Protein AF-A0A956WKE5-F1 (afdb_monomer_lite)

Sequence (97 aa):
METRPRRCVACSHMNPPTAEFCAECGEFLDRVTPSGLARARQTQFTLPDYLLAAREREREERRRQLAYQTGQGIGVLITGALMCGLALWFGGGSQLG

Radius of gyration: 38.01 Å; chains: 1; bounding box: 85×32×86 Å

Foldseek 3Di:
DPQDWAADPPPRDTHGPPDQADPPPRHGRPPPDPPDDDDDPPPVPPPVPVVVVVVVVVVVVVVVVVVVVVVVVVVVVVVVVVVVVVCCVPVVVPPPD

Structure (mmCIF, N/CA/C/O backbone):
data_AF-A0A956WKE5-F1
#
_entry.id   AF-A0A956WKE5-F1
#
loop_
_atom_site.group_PDB
_atom_site.id
_atom_site.type_symbol
_atom_site.label_atom_id
_atom_site.label_alt_id
_atom_site.label_comp_id
_atom_site.label_asym_id
_atom_site.label_entity_id
_atom_site.label_seq_id
_atom_site.pdbx_PDB_ins_code
_atom_site.Cartn_x
_atom_site.Cartn_y
_atom_site.Cartn_z
_atom_site.occupancy
_atom_site.B_iso_or_equiv
_atom_site.auth_seq_id
_atom_site.auth_comp_id
_atom_site.auth_asym_id
_atom_site.auth_atom_id
_atom_site.pdbx_PDB_model_num
ATOM 1 N N . MET A 1 1 ? -30.281 -1.640 35.177 1.00 52.16 1 MET A N 1
ATOM 2 C CA . MET A 1 1 ? -28.837 -1.912 35.328 1.00 52.16 1 MET A CA 1
ATOM 3 C C . MET A 1 1 ? -28.684 -3.418 35.376 1.00 52.16 1 MET A C 1
ATOM 5 O O . MET A 1 1 ? -29.284 -4.029 36.252 1.00 52.16 1 MET A O 1
ATOM 9 N N . GLU A 1 2 ? -27.983 -4.015 34.414 1.00 58.19 2 GLU A N 1
ATOM 10 C CA . GLU A 1 2 ? -27.690 -5.452 34.406 1.00 58.19 2 GLU A CA 1
ATOM 11 C C . GLU A 1 2 ? -26.800 -5.772 35.620 1.00 58.19 2 GLU A C 1
ATOM 13 O O . GLU A 1 2 ? -25.637 -5.385 35.669 1.00 58.19 2 GLU A O 1
ATOM 18 N N . THR A 1 3 ? -27.349 -6.417 36.647 1.00 74.00 3 THR A N 1
ATOM 19 C CA . THR A 1 3 ? -26.626 -6.745 37.893 1.00 74.00 3 THR A CA 1
ATOM 20 C C . THR A 1 3 ? -26.086 -8.174 37.908 1.00 74.00 3 THR A C 1
ATOM 22 O O . THR A 1 3 ? -25.559 -8.631 38.922 1.00 74.00 3 THR A O 1
ATOM 25 N N . ARG A 1 4 ? -26.220 -8.915 36.802 1.00 79.44 4 ARG A N 1
ATOM 26 C CA . ARG A 1 4 ? -25.887 -10.340 36.769 1.00 79.44 4 ARG A CA 1
ATOM 27 C C . ARG A 1 4 ? -24.386 -10.558 36.518 1.00 79.44 4 ARG A C 1
ATOM 29 O O . ARG A 1 4 ? -23.866 -10.026 35.538 1.00 79.44 4 ARG A O 1
ATOM 36 N N . PRO A 1 5 ? -23.691 -11.361 37.346 1.00 83.00 5 PRO A N 1
ATOM 37 C CA . PRO A 1 5 ? -22.283 -11.685 37.127 1.00 83.00 5 PRO A CA 1
ATOM 38 C C . PRO A 1 5 ? -22.082 -12.419 35.796 1.00 83.00 5 PRO A C 1
ATOM 40 O O . PRO A 1 5 ? -22.929 -13.214 35.373 1.00 83.00 5 PRO A O 1
ATOM 43 N N . ARG A 1 6 ? -20.948 -12.156 35.142 1.00 86.56 6 ARG A N 1
ATOM 44 C CA . ARG A 1 6 ? -20.601 -12.700 33.824 1.00 86.56 6 ARG A CA 1
ATOM 45 C C . ARG A 1 6 ? -19.577 -13.815 33.965 1.00 86.56 6 ARG A C 1
ATOM 47 O O . ARG A 1 6 ? -18.515 -13.628 34.552 1.00 86.56 6 ARG A O 1
ATOM 54 N N . ARG A 1 7 ? -19.874 -14.983 33.399 1.00 90.69 7 ARG A N 1
ATOM 55 C CA . ARG A 1 7 ? -18.947 -16.120 33.398 1.00 90.69 7 ARG A CA 1
ATOM 56 C C . ARG A 1 7 ? -18.038 -16.053 32.175 1.00 90.69 7 ARG A C 1
ATOM 58 O O . ARG A 1 7 ? -18.528 -15.965 31.054 1.00 90.69 7 ARG A O 1
ATOM 65 N N . CYS A 1 8 ? -16.729 -16.134 32.384 1.00 91.12 8 CYS A N 1
ATOM 66 C CA . CYS A 1 8 ? -15.765 -16.214 31.295 1.00 91.12 8 CYS A CA 1
ATOM 67 C C . CYS A 1 8 ? -15.935 -17.528 30.523 1.00 91.12 8 CYS A C 1
ATOM 69 O O . CYS A 1 8 ? -15.928 -18.603 31.118 1.00 91.12 8 CYS A O 1
ATOM 71 N N . VAL A 1 9 ? -16.034 -17.462 29.197 1.00 88.38 9 VAL A N 1
ATOM 72 C CA . VAL A 1 9 ? -16.128 -18.660 28.344 1.00 88.38 9 VAL A CA 1
ATOM 73 C C . VAL A 1 9 ? -14.804 -19.418 28.208 1.00 88.38 9 VAL A C 1
ATOM 75 O O . VAL A 1 9 ? -14.825 -20.604 27.903 1.00 88.38 9 VAL A O 1
ATOM 78 N N . ALA A 1 10 ? -13.663 -18.764 28.452 1.00 89.50 10 ALA A N 1
ATOM 79 C CA . ALA A 1 10 ? -12.339 -19.368 28.290 1.00 89.50 10 ALA A CA 1
ATOM 80 C C . ALA A 1 10 ? -11.855 -20.113 29.544 1.00 89.50 10 ALA A C 1
ATOM 82 O O . ALA A 1 10 ? -11.430 -21.258 29.442 1.00 89.50 10 ALA A O 1
ATOM 83 N N . CYS A 1 11 ? -11.925 -19.488 30.727 1.00 92.31 11 CYS A N 1
ATOM 84 C CA . CYS A 1 11 ? -11.441 -20.086 31.983 1.00 92.31 11 CYS A CA 1
ATOM 85 C C . CYS A 1 11 ? -12.548 -20.380 33.004 1.00 92.31 11 CYS A C 1
ATOM 87 O O . CYS A 1 11 ? -12.273 -20.908 34.076 1.00 92.31 11 CYS A O 1
ATOM 89 N N . SER A 1 12 ? -13.807 -20.055 32.696 1.00 91.62 12 SER A N 1
ATOM 90 C CA . SER A 1 12 ? -14.971 -20.264 33.566 1.00 91.62 12 SER A CA 1
ATOM 91 C C . SER A 1 12 ? -15.064 -19.402 34.836 1.00 91.62 12 SER A C 1
ATOM 93 O O . SER A 1 12 ? -16.032 -19.563 35.583 1.00 91.62 12 SER A O 1
ATOM 95 N N . HIS A 1 13 ? -14.152 -18.439 35.026 1.00 93.44 13 HIS A N 1
ATOM 96 C CA . HIS A 1 13 ? -14.167 -17.473 36.130 1.00 93.44 13 HIS A CA 1
ATOM 97 C C . HIS A 1 13 ? -15.429 -16.596 36.151 1.00 93.44 13 HIS A C 1
ATOM 99 O O . HIS A 1 13 ? -15.939 -16.187 35.103 1.00 93.44 13 HIS A O 1
ATOM 105 N N . MET A 1 14 ? -15.908 -16.263 37.350 1.00 93.44 14 MET A N 1
ATOM 106 C CA . MET A 1 14 ? -17.054 -15.377 37.577 1.00 93.44 14 MET A CA 1
ATOM 107 C C . MET A 1 14 ? -16.579 -13.931 37.730 1.00 93.44 14 MET A C 1
ATOM 109 O O . MET A 1 14 ? -15.959 -13.581 38.725 1.00 93.44 14 MET A O 1
ATOM 113 N N . ASN A 1 15 ? -16.896 -13.084 36.756 1.00 92.56 15 ASN A N 1
ATOM 114 C CA . ASN A 1 15 ? -16.521 -11.675 36.737 1.00 92.56 15 ASN A CA 1
ATO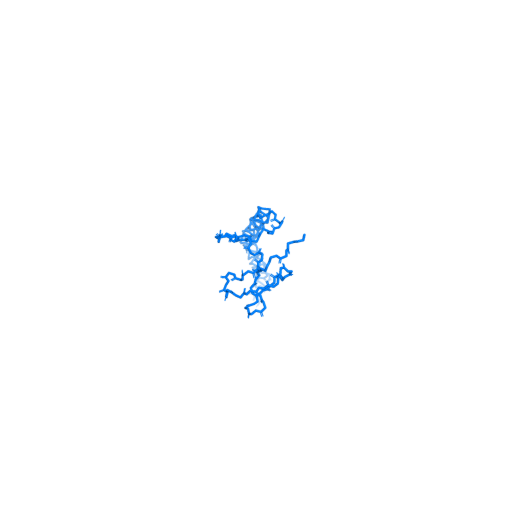M 115 C C . ASN A 1 15 ? -17.713 -10.777 37.120 1.00 92.56 15 ASN A C 1
ATOM 117 O O . ASN A 1 15 ? -18.873 -11.150 36.890 1.00 92.56 15 ASN A O 1
ATOM 121 N N . PRO A 1 16 ? -17.459 -9.584 37.690 1.00 90.31 16 PRO A N 1
ATOM 122 C CA . PRO A 1 16 ? -18.515 -8.619 37.975 1.00 90.31 16 PRO A CA 1
ATOM 123 C C . PRO A 1 16 ? -19.220 -8.169 36.681 1.00 90.31 16 PRO A C 1
ATOM 125 O O . PRO A 1 16 ? -18.630 -8.236 35.601 1.00 90.31 16 PRO A O 1
ATOM 128 N N . PRO A 1 17 ? -20.477 -7.693 36.761 1.00 86.56 17 PRO A N 1
ATOM 129 C CA . PRO A 1 17 ? -21.273 -7.325 35.584 1.00 86.56 17 PRO A CA 1
ATOM 130 C C . PRO A 1 17 ? -20.641 -6.216 34.729 1.00 86.56 17 PRO A C 1
ATOM 132 O O . PRO A 1 17 ? -20.910 -6.142 33.536 1.00 86.56 17 PRO A O 1
ATOM 135 N N . THR A 1 18 ? -19.801 -5.371 3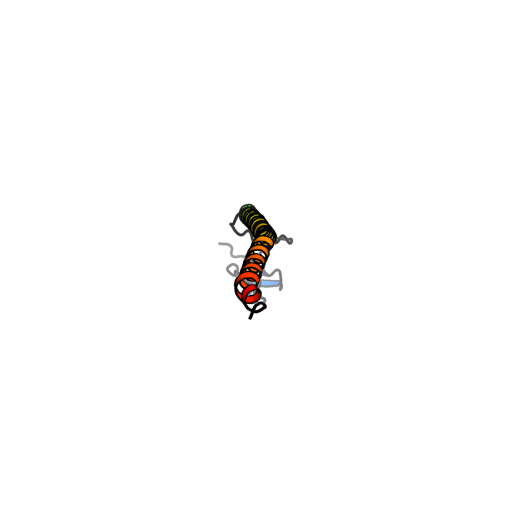5.333 1.00 86.62 18 THR A N 1
ATOM 136 C CA . THR A 1 18 ? -19.115 -4.246 34.681 1.00 86.62 18 THR A CA 1
ATOM 137 C C . THR A 1 18 ? -17.745 -4.607 34.108 1.00 86.62 18 THR A C 1
ATOM 139 O O . THR A 1 18 ? -17.080 -3.736 33.557 1.00 86.62 18 THR A O 1
ATOM 142 N N . ALA A 1 19 ? -17.275 -5.847 34.270 1.00 88.06 19 ALA A N 1
ATOM 143 C CA . ALA A 1 19 ? -15.987 -6.254 33.726 1.00 88.06 19 ALA A CA 1
ATOM 144 C C . ALA A 1 19 ? -16.067 -6.433 32.204 1.00 88.06 19 ALA A C 1
ATOM 146 O O . ALA A 1 19 ? -16.897 -7.191 31.697 1.00 88.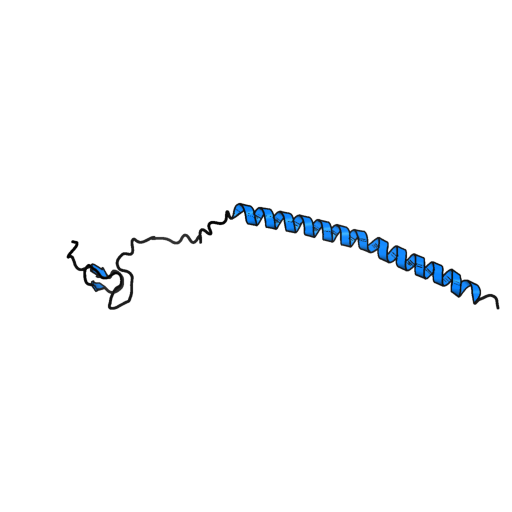06 19 ALA A O 1
ATOM 147 N N . GLU A 1 20 ? -15.152 -5.777 31.495 1.00 88.25 20 GLU A N 1
ATOM 148 C CA . GLU A 1 20 ? -14.936 -5.962 30.055 1.00 88.25 20 GLU A CA 1
ATOM 149 C C . GLU A 1 20 ? -14.017 -7.168 29.778 1.00 88.25 20 GLU A C 1
ATOM 151 O O . GLU A 1 20 ? -14.201 -7.902 28.806 1.00 88.25 20 GLU A O 1
ATOM 156 N N . PHE A 1 21 ? -13.069 -7.428 30.686 1.00 91.69 21 PHE A N 1
ATOM 157 C CA . PHE A 1 21 ? -12.070 -8.495 30.595 1.00 91.69 21 PHE A CA 1
ATOM 158 C C . PHE A 1 21 ? -12.138 -9.420 31.809 1.00 91.69 21 PHE A C 1
ATOM 160 O O . PHE A 1 21 ? -12.500 -9.006 32.911 1.00 91.69 21 PHE A O 1
ATOM 167 N N . CYS A 1 22 ? -11.753 -10.679 31.622 1.00 93.38 22 CYS A N 1
ATOM 168 C CA . CYS A 1 22 ? -11.669 -11.640 32.709 1.00 93.38 22 CYS A CA 1
ATOM 169 C C . CYS A 1 22 ? -10.471 -11.348 33.625 1.00 93.38 22 CYS A C 1
ATOM 171 O O . CYS A 1 22 ? -9.336 -11.326 33.154 1.00 93.38 22 CYS A O 1
ATOM 173 N N . ALA A 1 23 ? -10.700 -11.232 34.935 1.00 92.56 23 ALA A N 1
ATOM 174 C CA . ALA A 1 23 ? -9.647 -10.958 35.921 1.00 92.56 23 ALA A CA 1
ATOM 175 C C . ALA A 1 23 ? -8.584 -12.070 36.025 1.00 92.56 23 ALA A C 1
ATOM 177 O O . ALA A 1 23 ? -7.453 -11.806 36.418 1.00 92.56 23 ALA A O 1
ATOM 178 N N . GLU A 1 24 ? -8.945 -13.308 35.673 1.00 93.94 24 GLU A N 1
ATOM 179 C CA . GLU A 1 24 ? -8.048 -14.464 35.779 1.00 93.94 24 GLU A CA 1
ATOM 180 C C . GLU A 1 24 ? -7.244 -14.745 34.496 1.00 93.94 24 GLU A C 1
ATOM 182 O O . GLU A 1 24 ? -6.038 -14.954 34.564 1.00 93.94 24 GLU A O 1
ATOM 187 N N . CYS A 1 25 ? -7.881 -14.738 33.317 1.00 92.62 25 CYS A N 1
ATOM 188 C CA . CYS A 1 25 ? -7.219 -15.086 32.050 1.00 92.62 25 CYS A CA 1
ATOM 189 C C . CYS A 1 25 ? -7.030 -13.914 31.072 1.00 92.62 25 CYS A C 1
ATOM 191 O O . CYS A 1 25 ? -6.409 -14.097 30.028 1.00 92.62 25 CYS A O 1
ATOM 193 N N . GLY A 1 26 ? -7.584 -12.732 31.364 1.00 90.38 26 GLY A N 1
ATOM 194 C CA . GLY A 1 26 ? -7.508 -11.547 30.500 1.00 90.38 26 GLY A CA 1
ATOM 195 C C . GLY A 1 26 ? -8.418 -11.572 29.265 1.00 90.38 26 GLY A C 1
ATOM 196 O O . GLY A 1 26 ? -8.387 -10.636 28.472 1.00 90.38 26 GLY A O 1
ATOM 197 N N . GLU A 1 27 ? -9.235 -12.614 29.080 1.00 90.12 27 GLU A N 1
ATOM 198 C CA . GLU A 1 27 ? -10.084 -12.757 27.893 1.00 90.12 27 GLU A CA 1
ATOM 199 C C . GLU A 1 27 ? -11.291 -11.804 27.909 1.00 90.12 27 GLU A C 1
ATOM 201 O O . GLU A 1 27 ? -11.900 -11.580 28.958 1.00 90.12 27 GLU A O 1
ATOM 206 N N . PHE A 1 28 ? -11.669 -11.273 26.745 1.00 90.00 28 PHE A N 1
ATOM 207 C CA . PHE A 1 28 ? -12.777 -10.321 26.617 1.00 90.00 28 PHE A CA 1
ATOM 208 C C . PHE A 1 28 ? -14.137 -11.014 26.808 1.00 90.00 28 PHE A C 1
ATOM 210 O O . PHE A 1 28 ? -14.435 -12.013 26.146 1.00 90.00 28 PHE A O 1
ATOM 217 N N . LEU A 1 29 ? -14.967 -10.494 27.717 1.00 86.50 29 LEU A N 1
ATOM 218 C CA . LEU A 1 29 ? -16.229 -11.124 28.129 1.00 86.50 29 LEU A CA 1
ATOM 219 C C . LEU A 1 29 ? -17.383 -10.861 27.150 1.00 86.50 29 LEU A C 1
ATOM 221 O O . LEU A 1 29 ? -18.275 -11.697 27.035 1.00 86.50 29 LEU A O 1
ATOM 225 N N . ASP A 1 30 ? -17.332 -9.757 26.399 1.00 77.19 30 ASP A N 1
ATOM 226 C CA . ASP A 1 30 ? -18.335 -9.372 25.393 1.00 77.19 30 ASP A CA 1
ATOM 227 C C . ASP A 1 30 ? -17.991 -9.878 23.981 1.00 77.19 30 ASP A C 1
ATOM 229 O O . ASP A 1 30 ? -18.366 -9.274 22.974 1.00 77.19 30 ASP A O 1
ATOM 233 N N . ARG A 1 31 ? -17.274 -11.007 23.868 1.00 61.81 31 ARG A N 1
ATOM 234 C CA . ARG A 1 31 ? -17.073 -11.671 22.573 1.00 61.81 31 ARG A CA 1
ATOM 235 C C . ARG A 1 31 ? -18.409 -12.201 22.042 1.00 61.81 31 ARG A C 1
ATOM 237 O O . ARG A 1 31 ? -18.722 -13.383 22.167 1.00 61.81 31 ARG A O 1
ATOM 244 N N . VAL A 1 32 ? -19.155 -11.341 21.349 1.00 54.56 32 VAL A N 1
ATOM 245 C CA . VAL A 1 32 ? -19.933 -11.764 20.183 1.00 54.56 32 VAL A CA 1
ATOM 246 C C . VAL A 1 32 ? -18.914 -12.407 19.259 1.00 54.56 32 VAL A C 1
ATOM 248 O O . VAL A 1 32 ? -17.962 -11.767 18.828 1.00 54.56 32 VAL A O 1
ATOM 251 N N . THR A 1 33 ? -19.033 -13.706 19.054 1.00 47.44 33 THR A N 1
ATOM 252 C CA . THR A 1 33 ? -18.127 -14.482 18.218 1.00 47.44 33 THR A CA 1
ATOM 253 C C . THR A 1 33 ? -18.300 -14.027 16.767 1.00 47.44 33 THR A C 1
ATOM 255 O O . THR A 1 33 ? -19.344 -14.317 16.187 1.00 47.44 33 THR A O 1
ATOM 258 N N . PRO A 1 34 ? -17.306 -13.420 16.089 1.00 49.66 34 PRO A N 1
ATOM 259 C CA . PRO A 1 34 ? -17.149 -13.694 14.674 1.00 49.66 34 PRO A CA 1
ATOM 260 C C . PRO A 1 34 ? -16.536 -15.093 14.590 1.00 49.66 34 PRO A C 1
ATOM 262 O O . PRO A 1 34 ? -15.321 -15.281 14.531 1.00 49.66 34 PRO A O 1
ATOM 265 N N . SER A 1 35 ? -17.395 -16.105 14.689 1.00 51.62 35 SER A N 1
ATOM 266 C CA . SER A 1 35 ? -17.029 -17.466 14.329 1.00 51.62 35 SER A CA 1
ATOM 267 C C . SER A 1 35 ? -16.635 -17.478 12.854 1.00 51.62 35 SER A C 1
ATOM 269 O O . SER A 1 35 ? -17.462 -17.189 11.993 1.00 51.62 35 SER A O 1
ATOM 271 N N . GLY A 1 36 ? -15.390 -17.851 12.576 1.00 51.66 36 GLY A N 1
ATOM 272 C CA . GLY A 1 36 ? -14.950 -18.210 11.233 1.00 51.66 36 GLY A CA 1
ATOM 273 C C . GLY A 1 36 ? -14.150 -17.121 10.530 1.00 51.66 36 GLY A C 1
ATOM 274 O O . GLY A 1 36 ? -14.687 -16.176 9.971 1.00 51.66 36 GLY A O 1
ATOM 275 N N . LEU A 1 37 ? -12.834 -17.312 10.543 1.00 61.34 37 LEU A N 1
ATOM 276 C CA . LEU A 1 37 ? -11.908 -17.026 9.446 1.00 61.34 37 LEU A CA 1
ATOM 277 C C . LEU A 1 37 ? -12.532 -16.380 8.187 1.00 61.34 37 LEU A C 1
ATOM 279 O O . LEU A 1 37 ? -12.903 -17.071 7.245 1.00 61.34 37 LEU A O 1
ATOM 283 N N . ALA A 1 38 ? -12.504 -15.051 8.115 1.00 47.34 38 ALA A N 1
ATOM 284 C CA . ALA A 1 38 ? -12.342 -14.342 6.849 1.00 47.34 38 ALA A CA 1
ATOM 285 C C . ALA A 1 38 ? -11.556 -13.054 7.088 1.00 47.34 38 ALA A C 1
ATOM 287 O O . ALA A 1 38 ? -12.067 -11.983 7.407 1.00 47.34 38 ALA A O 1
ATOM 288 N N . ARG A 1 39 ? -10.245 -13.209 6.934 1.00 59.25 39 ARG A N 1
ATOM 289 C CA . ARG A 1 39 ? -9.286 -12.136 6.752 1.00 59.25 39 ARG A CA 1
ATOM 290 C C . ARG A 1 39 ? -9.670 -11.310 5.526 1.00 59.25 39 ARG A C 1
ATOM 292 O O . ARG A 1 39 ? -9.492 -11.762 4.404 1.00 59.25 39 ARG A O 1
ATOM 299 N N . ALA A 1 40 ? -10.044 -10.063 5.741 1.00 50.19 40 ALA A N 1
ATOM 300 C CA . ALA A 1 40 ? -9.639 -8.982 4.862 1.00 50.19 40 ALA A CA 1
ATOM 301 C C . ALA A 1 40 ? -9.523 -7.744 5.735 1.00 50.19 40 ALA A C 1
ATOM 303 O O . ALA A 1 40 ? -10.506 -7.242 6.271 1.00 50.19 40 ALA A O 1
ATOM 304 N N . ARG A 1 41 ? -8.294 -7.260 5.904 1.00 55.25 41 ARG A N 1
ATOM 305 C CA . ARG A 1 41 ? -8.064 -5.878 6.301 1.00 55.25 41 ARG A CA 1
ATOM 306 C C . ARG A 1 41 ? -8.724 -5.052 5.198 1.00 55.25 41 ARG A C 1
ATOM 308 O O . ARG A 1 41 ? -8.128 -4.887 4.140 1.00 55.25 41 ARG A O 1
ATOM 315 N N . GLN A 1 42 ? -9.977 -4.647 5.398 1.00 57.31 42 GLN A N 1
ATOM 316 C CA . GLN A 1 42 ? -10.656 -3.676 4.552 1.00 57.31 42 GLN A CA 1
ATOM 317 C C . GLN A 1 42 ? -9.911 -2.359 4.748 1.00 57.31 42 GLN A C 1
ATOM 319 O O . GLN A 1 42 ? -10.265 -1.523 5.572 1.00 57.31 42 GLN A O 1
ATOM 324 N N . THR A 1 43 ? -8.791 -2.205 4.049 1.00 60.97 43 THR A N 1
ATOM 325 C CA . THR A 1 43 ? -8.238 -0.886 3.811 1.00 60.97 43 THR A CA 1
ATOM 326 C C . THR A 1 43 ? -9.254 -0.185 2.934 1.00 60.97 43 THR A C 1
ATOM 328 O O . THR A 1 43 ? -9.584 -0.666 1.857 1.00 60.97 43 THR A O 1
ATOM 331 N N . GLN A 1 44 ? -9.741 0.946 3.416 1.00 60.06 44 GLN A N 1
ATOM 332 C CA . GLN A 1 44 ? -10.663 1.872 2.761 1.00 60.06 44 GLN A CA 1
ATOM 333 C C . GLN A 1 44 ? -10.167 2.394 1.395 1.00 60.06 44 GLN A C 1
ATOM 335 O O . GLN A 1 44 ? -10.868 3.134 0.715 1.00 60.06 44 GLN A O 1
ATOM 340 N N . PHE A 1 45 ? -8.966 1.995 0.978 1.00 53.44 45 PHE A N 1
ATOM 341 C CA . PHE A 1 45 ? -8.509 2.106 -0.394 1.00 53.44 45 PHE A CA 1
ATOM 342 C C . PHE A 1 45 ? -9.167 1.021 -1.239 1.00 53.44 45 PHE A C 1
ATOM 344 O O . PHE A 1 45 ? -8.966 -0.172 -1.010 1.00 53.44 45 PHE A O 1
ATOM 351 N N . THR A 1 46 ? -9.931 1.454 -2.233 1.00 58.44 46 THR A N 1
ATOM 352 C CA . THR A 1 46 ? -10.403 0.655 -3.358 1.00 58.44 46 THR A CA 1
ATOM 353 C C . THR A 1 46 ? -9.232 -0.141 -3.942 1.00 58.44 46 THR A C 1
ATOM 355 O O . THR A 1 46 ? -8.466 0.329 -4.778 1.00 58.44 46 THR A O 1
ATOM 358 N N . LEU A 1 47 ? -9.108 -1.398 -3.504 1.00 60.22 47 LEU A N 1
ATOM 359 C CA . LEU A 1 47 ? -8.157 -2.381 -4.022 1.00 60.22 47 LEU A CA 1
ATOM 360 C C . LEU A 1 47 ? -8.132 -2.466 -5.570 1.00 60.22 47 LEU A C 1
ATOM 362 O O . LEU A 1 47 ? -7.074 -2.799 -6.103 1.00 60.22 47 LEU A O 1
ATOM 366 N N . PRO A 1 48 ? -9.210 -2.121 -6.317 1.00 72.50 48 PRO A N 1
ATOM 367 C CA . PRO A 1 48 ? -9.138 -2.005 -7.771 1.00 72.50 48 PRO A CA 1
ATOM 368 C C . PRO A 1 48 ? -8.168 -0.926 -8.281 1.00 72.50 48 PRO A C 1
ATOM 370 O O . PRO A 1 48 ? -7.368 -1.215 -9.168 1.00 72.50 48 PRO A O 1
ATOM 373 N N . ASP A 1 49 ? -8.179 0.288 -7.724 1.00 77.44 49 ASP A N 1
ATOM 374 C CA . ASP A 1 49 ? -7.531 1.448 -8.364 1.00 77.44 49 ASP A CA 1
ATOM 375 C C . ASP A 1 49 ? -6.003 1.360 -8.319 1.00 77.44 49 ASP A C 1
ATOM 377 O O . ASP A 1 49 ? -5.316 1.670 -9.294 1.00 77.44 49 ASP A O 1
ATOM 381 N N . TYR A 1 50 ? -5.454 0.852 -7.213 1.00 79.19 50 TYR A N 1
ATOM 382 C CA . TYR A 1 50 ? -4.014 0.618 -7.093 1.00 79.19 50 TYR A CA 1
ATOM 383 C C . TYR A 1 50 ? -3.516 -0.437 -8.092 1.00 79.19 50 TYR A C 1
ATOM 385 O O . TYR A 1 50 ? -2.447 -0.278 -8.683 1.00 79.19 50 TYR A O 1
ATOM 393 N N . LEU A 1 51 ? -4.290 -1.504 -8.310 1.00 83.38 51 LEU A N 1
ATOM 394 C CA . LEU A 1 51 ? -3.921 -2.570 -9.244 1.00 83.38 51 LEU A CA 1
ATOM 395 C C . LEU A 1 51 ? -3.956 -2.086 -10.697 1.00 83.38 51 LEU A C 1
ATOM 397 O O . LEU A 1 51 ? -3.092 -2.474 -11.487 1.00 83.38 51 LEU A O 1
ATOM 401 N N . LEU A 1 52 ? -4.913 -1.218 -11.050 1.00 85.88 52 LEU A N 1
ATOM 402 C CA . LEU A 1 52 ? -4.920 -0.558 -12.356 1.00 85.88 52 LEU A CA 1
ATOM 403 C C . LEU A 1 52 ? -3.686 0.339 -12.528 1.00 85.88 52 LEU A C 1
ATOM 405 O O . LEU A 1 52 ? -2.958 0.173 -13.507 1.00 85.88 52 LEU A O 1
ATOM 409 N N . ALA A 1 53 ? -3.395 1.203 -11.551 1.00 86.94 53 ALA A N 1
ATOM 410 C CA . ALA A 1 53 ? -2.237 2.095 -11.603 1.00 86.94 53 ALA A CA 1
ATOM 411 C C . ALA A 1 53 ? -0.899 1.331 -11.694 1.00 86.94 53 ALA A C 1
ATOM 413 O O . ALA A 1 53 ? 0.006 1.734 -12.428 1.00 86.94 53 ALA A O 1
ATOM 414 N N . ALA A 1 54 ? -0.763 0.201 -10.990 1.00 88.50 54 ALA A N 1
ATOM 415 C CA . ALA A 1 54 ? 0.422 -0.653 -11.072 1.00 88.50 54 ALA A CA 1
ATOM 416 C C . ALA A 1 54 ? 0.603 -1.251 -12.479 1.00 88.50 54 ALA A C 1
ATOM 418 O O . ALA A 1 54 ? 1.701 -1.230 -13.035 1.00 88.50 54 ALA A O 1
ATOM 419 N N . ARG A 1 55 ? -0.489 -1.719 -13.097 1.00 89.31 55 ARG A N 1
ATOM 420 C CA . ARG A 1 55 ? -0.466 -2.310 -14.442 1.00 89.31 55 ARG A CA 1
ATOM 421 C C . ARG A 1 55 ? -0.113 -1.294 -15.528 1.00 89.31 55 ARG A C 1
ATOM 423 O O . ARG A 1 55 ? 0.530 -1.646 -16.518 1.00 89.31 55 ARG A O 1
ATOM 430 N N . GLU A 1 56 ? -0.552 -0.050 -15.372 1.00 91.69 56 GLU A N 1
ATOM 431 C CA . GLU A 1 56 ? -0.199 1.044 -16.280 1.00 91.69 56 GLU A CA 1
ATOM 432 C C . GLU A 1 56 ? 1.298 1.356 -16.218 1.00 91.69 56 GLU A C 1
ATOM 434 O O . GLU A 1 56 ? 1.948 1.401 -17.266 1.00 91.69 56 GLU A O 1
ATOM 439 N N . ARG A 1 57 ? 1.875 1.438 -15.010 1.00 91.25 57 ARG A N 1
ATOM 440 C CA . ARG A 1 57 ? 3.324 1.632 -14.830 1.00 91.25 57 ARG A CA 1
ATOM 441 C C . ARG A 1 57 ? 4.147 0.525 -15.484 1.00 91.25 57 ARG A C 1
ATOM 443 O O . ARG A 1 57 ? 5.068 0.826 -16.238 1.00 91.25 57 ARG A O 1
ATOM 450 N N . GLU A 1 58 ? 3.779 -0.742 -15.287 1.00 94.19 58 GLU A N 1
ATOM 451 C CA . GLU A 1 58 ? 4.488 -1.865 -15.921 1.00 94.19 58 GLU A CA 1
ATOM 452 C C . GLU A 1 58 ? 4.465 -1.789 -17.459 1.00 94.19 58 GLU A C 1
ATOM 454 O O . GLU A 1 58 ? 5.442 -2.142 -18.127 1.00 94.19 58 GLU A O 1
ATOM 459 N N . ARG A 1 59 ? 3.355 -1.327 -18.055 1.00 92.69 59 ARG A N 1
ATOM 460 C CA . ARG A 1 59 ? 3.250 -1.148 -19.514 1.00 92.69 59 ARG A CA 1
ATOM 461 C C . ARG A 1 59 ? 4.165 -0.035 -20.014 1.00 92.69 59 ARG A C 1
ATOM 463 O O . ARG A 1 59 ? 4.791 -0.199 -21.063 1.00 92.69 59 ARG A O 1
ATOM 470 N N . GLU A 1 60 ? 4.246 1.079 -19.294 1.00 91.81 60 GLU A N 1
ATOM 471 C CA . GLU A 1 60 ? 5.146 2.184 -19.632 1.00 91.81 60 GLU A CA 1
ATOM 472 C C . GLU A 1 60 ? 6.618 1.786 -19.502 1.00 91.81 60 GLU A C 1
ATOM 474 O O . GLU A 1 60 ? 7.414 2.084 -20.394 1.00 91.81 60 GLU A O 1
ATOM 479 N N . GLU A 1 61 ? 6.982 1.060 -18.444 1.00 90.75 61 GLU A N 1
ATOM 480 C CA . GLU A 1 61 ? 8.341 0.552 -18.243 1.00 90.75 61 GLU A CA 1
ATOM 481 C C . GLU A 1 61 ? 8.762 -0.396 -19.367 1.00 90.75 61 GLU A C 1
ATOM 483 O O . GLU A 1 61 ? 9.841 -0.221 -19.936 1.00 90.75 61 GLU A O 1
ATOM 488 N N . ARG A 1 62 ? 7.892 -1.331 -19.777 1.00 89.31 62 ARG A N 1
ATOM 489 C CA . ARG A 1 62 ? 8.162 -2.191 -20.944 1.00 89.31 62 ARG A CA 1
ATOM 490 C C . ARG A 1 62 ? 8.352 -1.382 -22.224 1.00 89.31 62 ARG A C 1
ATOM 492 O O . ARG A 1 62 ? 9.256 -1.684 -22.998 1.00 89.31 62 ARG A O 1
ATOM 499 N N . ARG A 1 63 ? 7.542 -0.341 -22.457 1.00 86.88 63 ARG A N 1
ATOM 500 C CA . ARG A 1 63 ? 7.720 0.553 -23.618 1.00 86.88 63 ARG A CA 1
ATOM 501 C C . ARG A 1 63 ? 9.073 1.266 -23.578 1.00 86.88 63 ARG A C 1
ATOM 503 O O . ARG A 1 63 ? 9.746 1.320 -24.602 1.00 86.88 63 ARG A O 1
ATOM 510 N N . ARG A 1 64 ? 9.497 1.763 -22.410 1.00 84.94 64 ARG A N 1
ATOM 511 C CA . ARG A 1 64 ? 10.818 2.391 -22.221 1.00 84.94 64 ARG A CA 1
ATOM 512 C C . ARG A 1 64 ? 11.960 1.400 -22.437 1.00 84.94 64 ARG A C 1
ATOM 514 O O . ARG A 1 64 ? 12.942 1.754 -23.078 1.00 84.94 64 ARG A O 1
ATOM 521 N N . GLN A 1 65 ? 11.825 0.164 -21.956 1.00 84.75 65 GLN A N 1
ATOM 522 C CA . GLN A 1 65 ? 12.819 -0.891 -22.169 1.00 84.75 65 GLN A CA 1
ATOM 523 C C . GLN A 1 65 ? 12.954 -1.266 -23.646 1.00 84.75 65 GLN A C 1
ATOM 525 O O . GLN A 1 65 ? 14.074 -1.375 -24.140 1.00 84.75 65 GLN A O 1
ATOM 530 N N . LEU A 1 66 ? 11.838 -1.406 -24.368 1.00 80.25 66 LEU A N 1
ATOM 531 C CA . LEU A 1 66 ? 11.862 -1.652 -25.812 1.00 80.25 66 LEU A CA 1
ATOM 532 C C . LEU A 1 66 ? 12.499 -0.481 -26.564 1.00 80.25 66 LEU A C 1
ATOM 534 O O . LEU A 1 66 ? 13.351 -0.714 -27.412 1.00 80.25 66 LEU A O 1
ATOM 538 N N . ALA A 1 67 ? 12.160 0.763 -26.203 1.00 78.62 67 ALA A N 1
ATOM 539 C CA . ALA A 1 67 ? 12.781 1.955 -26.780 1.00 78.62 67 ALA A CA 1
ATOM 540 C C . ALA A 1 67 ? 14.295 2.018 -26.505 1.00 78.62 67 ALA A C 1
ATOM 542 O O . ALA A 1 67 ? 15.069 2.399 -27.383 1.00 78.62 67 ALA A O 1
ATOM 543 N N . TYR A 1 68 ? 14.730 1.608 -25.310 1.00 73.94 68 TYR A N 1
ATOM 544 C CA . TYR A 1 68 ? 16.145 1.515 -24.956 1.00 73.94 68 TYR A CA 1
ATOM 545 C C . TYR A 1 68 ? 16.868 0.426 -25.763 1.00 73.94 68 TYR A C 1
ATOM 547 O O . TYR A 1 68 ? 17.932 0.689 -26.320 1.00 73.94 68 TYR A O 1
ATOM 555 N N . GLN A 1 69 ? 16.275 -0.767 -25.898 1.00 71.12 69 GLN A N 1
ATOM 556 C CA . GLN A 1 69 ? 16.840 -1.847 -26.717 1.00 71.12 69 GLN A CA 1
ATOM 557 C C . GLN A 1 69 ? 16.921 -1.467 -28.198 1.00 71.12 69 GLN A C 1
ATOM 559 O O . GLN A 1 69 ? 17.941 -1.708 -28.836 1.00 71.12 69 GLN A O 1
ATOM 564 N N . THR A 1 70 ? 15.891 -0.822 -28.751 1.00 68.38 70 THR A N 1
ATOM 565 C CA . THR A 1 70 ? 15.920 -0.3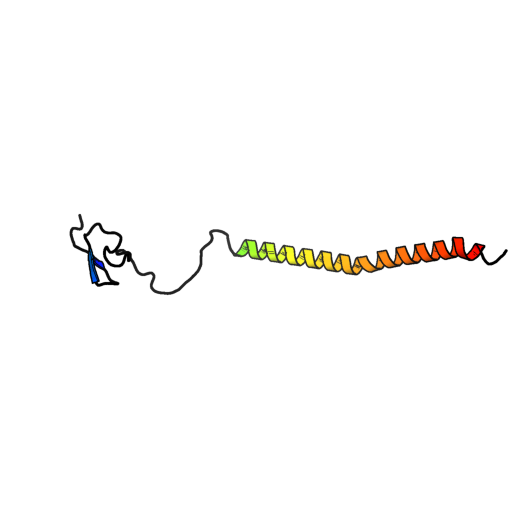57 -30.145 1.00 68.38 70 THR A CA 1
ATOM 566 C C . THR A 1 70 ? 16.883 0.821 -30.335 1.00 68.38 70 THR A C 1
ATOM 568 O O . THR A 1 70 ? 17.480 0.966 -31.397 1.00 68.38 70 THR A O 1
ATOM 571 N N . GLY A 1 71 ? 17.072 1.654 -29.305 1.00 62.81 71 GLY A N 1
ATOM 572 C CA . GLY A 1 71 ? 17.977 2.807 -29.316 1.00 62.81 71 GLY A CA 1
ATOM 573 C C . GLY A 1 71 ? 19.464 2.457 -29.176 1.00 62.81 71 GLY A C 1
ATOM 574 O O . GLY A 1 71 ? 20.313 3.247 -29.590 1.00 62.81 71 GLY A O 1
ATOM 575 N N . GLN A 1 72 ? 19.801 1.269 -28.658 1.00 62.19 72 GLN A N 1
ATOM 576 C CA . GLN A 1 72 ? 21.193 0.824 -28.498 1.00 62.19 72 GLN A CA 1
ATOM 577 C C . GLN A 1 72 ? 21.947 0.656 -29.829 1.00 62.19 72 GLN A C 1
ATOM 579 O O . GLN A 1 72 ? 23.168 0.801 -29.848 1.00 62.19 72 GLN A O 1
ATOM 584 N N . GLY A 1 73 ? 21.257 0.420 -30.950 1.00 62.28 73 GLY A N 1
ATOM 585 C CA . GLY A 1 73 ? 21.910 0.301 -32.259 1.00 62.28 73 GLY A CA 1
ATOM 586 C C . GLY A 1 73 ? 22.482 1.627 -32.773 1.00 62.28 73 GLY A C 1
ATOM 587 O O . GLY A 1 73 ? 23.580 1.659 -33.319 1.00 62.28 73 GLY A O 1
ATOM 588 N N . ILE A 1 74 ? 21.779 2.742 -32.547 1.00 72.12 74 ILE A N 1
ATOM 589 C CA . ILE A 1 74 ? 22.157 4.052 -33.103 1.00 72.12 74 ILE A CA 1
ATOM 590 C C . ILE A 1 74 ? 23.459 4.562 -32.473 1.00 72.12 74 ILE A C 1
ATOM 592 O O . ILE A 1 74 ? 24.326 5.069 -33.182 1.00 72.12 74 ILE A O 1
ATOM 596 N N . GLY A 1 75 ? 23.635 4.377 -31.161 1.00 73.75 75 GLY A N 1
ATOM 597 C CA . GLY A 1 75 ? 24.860 4.783 -30.466 1.00 73.75 75 GLY A CA 1
ATOM 598 C C . GLY A 1 75 ? 26.104 4.061 -30.988 1.00 73.75 75 GLY A C 1
ATOM 599 O O . GLY A 1 75 ? 27.125 4.702 -31.214 1.00 73.75 75 GLY A O 1
ATOM 600 N N . VAL A 1 76 ? 25.999 2.752 -31.246 1.00 78.94 76 VAL A N 1
ATOM 601 C CA . VAL A 1 76 ? 27.094 1.931 -31.797 1.00 78.94 76 VAL A CA 1
ATOM 602 C C . VAL A 1 76 ? 27.415 2.318 -33.244 1.00 78.94 76 VAL A C 1
ATOM 604 O O . VAL A 1 76 ? 28.581 2.357 -33.632 1.00 78.94 76 VAL A O 1
ATOM 607 N N . LEU A 1 77 ? 26.396 2.654 -34.042 1.00 81.06 77 LEU A N 1
ATOM 608 C CA . LEU A 1 77 ? 26.593 3.122 -35.416 1.00 81.06 77 LEU A CA 1
ATOM 609 C C . LEU A 1 77 ? 27.309 4.480 -35.460 1.00 81.06 77 LEU A C 1
ATOM 611 O O . LEU A 1 77 ? 28.233 4.654 -36.251 1.00 81.06 77 LEU A O 1
ATOM 615 N N . ILE A 1 78 ? 26.929 5.424 -34.592 1.00 86.19 78 ILE A N 1
ATOM 616 C CA . ILE A 1 78 ? 27.565 6.749 -34.521 1.00 86.19 78 ILE A CA 1
ATOM 617 C C . ILE A 1 78 ? 29.015 6.633 -34.040 1.00 86.19 78 ILE A C 1
ATOM 619 O O . ILE A 1 78 ? 29.907 7.224 -34.648 1.00 86.19 78 ILE A O 1
ATOM 623 N N . THR A 1 79 ? 29.279 5.858 -32.982 1.00 86.12 79 THR A N 1
ATOM 624 C CA . THR A 1 79 ? 30.651 5.672 -32.483 1.00 86.12 79 THR A CA 1
ATOM 625 C C . THR A 1 79 ? 31.534 4.960 -33.506 1.00 86.12 79 THR A C 1
ATOM 627 O O . THR A 1 79 ? 32.665 5.390 -33.726 1.00 86.12 79 THR A O 1
ATOM 630 N N . GLY A 1 80 ? 31.016 3.939 -34.197 1.00 87.25 80 GLY A N 1
ATOM 631 C CA . GLY A 1 80 ? 31.721 3.268 -35.291 1.00 87.25 80 GLY A CA 1
ATOM 632 C C . GLY A 1 80 ? 32.035 4.201 -36.466 1.00 87.25 80 GLY A C 1
ATOM 633 O O . GLY A 1 80 ? 33.168 4.219 -36.948 1.00 87.25 80 GLY A O 1
ATOM 634 N N . ALA A 1 81 ? 31.070 5.025 -36.890 1.00 91.19 81 ALA A N 1
ATOM 635 C CA . ALA A 1 81 ? 31.261 5.995 -37.968 1.00 91.19 81 ALA A CA 1
ATOM 636 C C . ALA A 1 81 ? 32.309 7.064 -37.614 1.00 91.19 81 ALA A C 1
ATOM 638 O O . ALA A 1 81 ? 33.166 7.375 -38.440 1.00 91.19 81 ALA A O 1
ATOM 639 N N . LEU A 1 82 ? 32.292 7.581 -36.378 1.00 93.56 82 LEU A N 1
ATOM 640 C CA . LEU A 1 82 ? 33.295 8.538 -35.898 1.00 93.56 82 LEU A CA 1
ATOM 641 C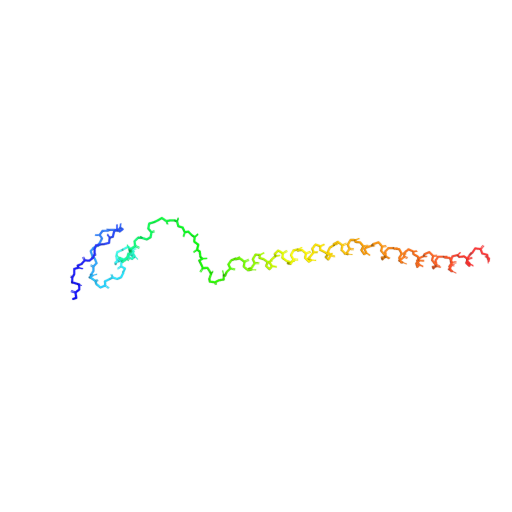 C . LEU A 1 82 ? 34.697 7.922 -35.844 1.00 93.56 82 LEU A C 1
ATOM 643 O O . LEU A 1 82 ? 35.648 8.542 -36.314 1.00 93.56 82 LEU A O 1
ATOM 647 N N . MET A 1 83 ? 34.830 6.696 -35.330 1.00 91.88 83 MET A N 1
ATOM 648 C CA . MET A 1 83 ? 36.117 5.992 -35.290 1.00 91.88 83 MET A CA 1
ATOM 649 C C . MET A 1 83 ? 36.669 5.728 -36.693 1.00 91.88 83 MET A C 1
ATOM 651 O O . MET A 1 83 ? 37.855 5.935 -36.934 1.00 91.88 83 MET A O 1
ATOM 655 N N . CYS A 1 84 ? 35.815 5.320 -37.634 1.00 91.44 84 CYS A N 1
ATOM 656 C CA . CYS A 1 84 ? 36.212 5.108 -39.023 1.00 91.44 84 CYS A CA 1
ATOM 657 C C . CYS A 1 84 ? 36.631 6.425 -39.698 1.00 91.44 84 CYS A C 1
ATOM 659 O O . CYS A 1 84 ? 37.684 6.485 -40.330 1.00 91.44 84 CYS A O 1
ATOM 661 N N . GLY A 1 85 ? 35.867 7.503 -39.497 1.00 93.25 85 GLY A N 1
ATOM 662 C CA . GLY A 1 85 ? 36.210 8.834 -40.002 1.00 93.25 85 GLY A CA 1
ATOM 663 C C . GLY A 1 85 ? 37.545 9.350 -39.459 1.00 93.25 85 GLY A C 1
ATOM 664 O O . GLY A 1 85 ? 38.377 9.827 -40.228 1.00 93.25 85 GLY A O 1
ATOM 665 N N . LEU A 1 86 ? 37.794 9.191 -38.155 1.00 92.31 86 LEU A N 1
ATOM 666 C CA . LEU A 1 86 ? 39.072 9.548 -37.530 1.00 92.31 86 LEU A CA 1
ATOM 667 C C . LEU A 1 86 ? 40.230 8.697 -38.058 1.00 92.31 86 LEU A C 1
ATOM 669 O O . LEU A 1 86 ? 41.301 9.236 -38.327 1.00 92.31 86 LEU A O 1
ATOM 673 N N . ALA A 1 87 ? 40.022 7.392 -38.244 1.00 87.75 87 ALA A N 1
ATOM 674 C CA . ALA A 1 87 ? 41.034 6.499 -38.799 1.00 87.75 87 ALA A CA 1
ATOM 675 C C . ALA A 1 87 ? 41.396 6.865 -40.245 1.00 87.75 87 ALA A C 1
ATOM 677 O O . ALA A 1 87 ? 42.568 6.830 -40.602 1.00 87.75 87 ALA A O 1
ATOM 678 N N . LEU A 1 88 ? 40.426 7.270 -41.068 1.00 86.94 88 LEU A N 1
ATOM 679 C CA . LEU A 1 88 ? 40.692 7.746 -42.428 1.00 86.94 88 LEU A CA 1
ATOM 680 C C . LEU A 1 88 ? 41.417 9.097 -42.429 1.00 86.94 88 LEU A C 1
ATOM 682 O O . LEU A 1 88 ? 42.360 9.282 -43.193 1.00 86.94 88 LEU A O 1
ATOM 686 N N . TRP A 1 89 ? 41.017 10.015 -41.546 1.00 85.50 89 TRP A N 1
ATOM 687 C CA . TRP A 1 89 ? 41.618 11.345 -41.437 1.00 85.50 89 TRP A CA 1
ATOM 688 C C . TRP A 1 89 ? 43.068 11.305 -40.936 1.00 85.50 89 TRP A C 1
ATOM 690 O O . TRP A 1 89 ? 43.934 11.975 -41.491 1.00 85.50 89 TRP A O 1
ATOM 700 N N . PHE A 1 90 ? 43.347 10.509 -39.900 1.00 81.31 90 PHE A N 1
ATOM 701 C CA . PHE A 1 90 ? 44.677 10.433 -39.285 1.00 81.31 90 PHE A CA 1
ATOM 702 C C . PHE A 1 90 ? 45.552 9.299 -39.840 1.00 81.31 90 PHE A C 1
ATOM 704 O O . PHE A 1 90 ? 46.761 9.475 -39.972 1.00 81.31 90 PHE A O 1
ATOM 711 N N . GLY A 1 91 ? 44.969 8.150 -40.190 1.00 65.88 91 GLY A N 1
ATOM 712 C CA . GLY A 1 91 ? 45.691 6.975 -40.694 1.00 65.88 91 GLY A CA 1
ATOM 713 C C . GLY A 1 91 ? 45.981 7.008 -42.197 1.00 65.88 91 GLY A C 1
ATOM 714 O O . GLY A 1 91 ? 46.971 6.431 -42.636 1.00 65.88 91 GLY A O 1
ATOM 715 N N . GLY A 1 92 ? 45.184 7.726 -42.996 1.00 59.16 92 GLY A N 1
ATOM 716 C CA . GLY A 1 92 ? 45.454 7.912 -44.429 1.00 59.16 92 GLY A CA 1
ATOM 717 C C . GLY A 1 92 ? 46.646 8.834 -44.721 1.00 59.16 92 GLY A C 1
ATOM 718 O O . GLY A 1 92 ? 47.272 8.716 -45.770 1.00 59.16 92 GLY A O 1
ATOM 719 N N . GLY A 1 93 ? 46.994 9.725 -43.787 1.00 56.19 93 GLY A N 1
ATOM 720 C CA . GLY A 1 93 ? 48.130 10.644 -43.920 1.00 56.19 93 GLY A CA 1
ATOM 721 C C . G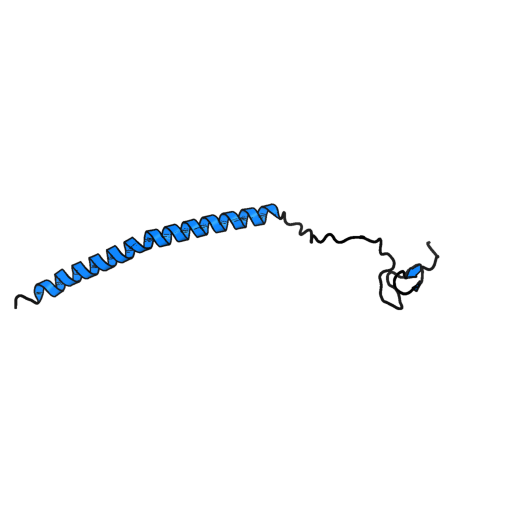LY A 1 93 ? 49.485 10.051 -43.519 1.00 56.19 93 GLY A C 1
ATOM 722 O O . GLY A 1 93 ? 50.511 10.644 -43.828 1.00 56.19 93 GLY A O 1
ATOM 723 N N . SER A 1 94 ? 49.515 8.898 -42.842 1.00 56.06 94 SER A N 1
ATOM 724 C CA . SER A 1 94 ? 50.750 8.315 -42.286 1.00 56.06 94 SER A CA 1
ATOM 725 C C . SER A 1 94 ? 51.423 7.265 -43.184 1.00 56.06 94 SER A C 1
ATOM 727 O O . SER A 1 94 ? 52.463 6.738 -42.804 1.00 56.06 94 SER A O 1
ATOM 729 N N . GLN A 1 95 ? 50.862 6.951 -44.360 1.00 55.50 95 GLN A N 1
ATOM 730 C CA . GLN A 1 95 ? 51.405 5.926 -45.271 1.00 55.50 95 GLN A CA 1
ATOM 731 C C . GLN A 1 95 ? 52.004 6.485 -46.580 1.00 55.50 95 GLN A C 1
ATOM 733 O O . GLN A 1 95 ? 52.478 5.722 -47.418 1.00 55.50 95 GLN A O 1
ATOM 738 N N . LEU A 1 96 ? 52.039 7.810 -46.745 1.00 54.31 96 LEU A N 1
ATOM 739 C CA . LEU A 1 96 ? 52.721 8.506 -47.843 1.00 54.31 96 LEU A CA 1
ATOM 740 C C . LEU A 1 96 ? 53.655 9.575 -47.256 1.00 54.31 96 LEU A C 1
ATOM 742 O O . LEU A 1 96 ? 53.317 10.756 -47.225 1.00 54.31 96 LEU A O 1
ATOM 746 N N . GLY A 1 97 ? 54.810 9.141 -46.752 1.00 43.34 97 GLY A N 1
ATOM 747 C CA . GLY A 1 97 ? 55.870 10.002 -46.224 1.00 43.34 97 GLY A CA 1
ATOM 748 C C . GLY A 1 97 ? 57.107 9.201 -45.875 1.00 43.34 97 GLY A C 1
ATOM 749 O O . GLY A 1 97 ? 57.013 8.415 -44.909 1.00 43.34 97 GLY A O 1
#

pLDDT: mean 77.39, std 15.18, range [43.34, 94.19]

Secondary structure (DSSP, 8-state):
---PPEEPTTT--EE-TT-SB-TTT--BTT-----S-------SS-HHHHHHHHHHHHHHHHHHHHHHHHHHHHHHHHHHHHHHHHHHHHHTTSS--